Protein AF-A0A6B0ZC42-F1 (afdb_monomer)

Structure (mmCIF, N/CA/C/O backbone):
data_AF-A0A6B0ZC42-F1
#
_entry.id   AF-A0A6B0ZC42-F1
#
loop_
_atom_site.group_PDB
_atom_site.id
_atom_site.type_symbol
_atom_site.label_atom_id
_atom_site.label_alt_id
_atom_site.label_comp_id
_atom_site.label_asym_id
_atom_site.label_entity_id
_atom_site.label_seq_id
_atom_site.pdbx_PDB_ins_code
_atom_site.Cartn_x
_atom_site.Cartn_y
_atom_site.Cartn_z
_atom_site.occupancy
_atom_site.B_iso_or_equiv
_atom_site.auth_seq_id
_atom_site.auth_comp_id
_atom_site.auth_asym_id
_atom_site.auth_atom_id
_atom_site.pdbx_PDB_model_num
ATOM 1 N N . MET A 1 1 ? -8.195 -9.634 15.555 1.00 43.31 1 MET A N 1
ATOM 2 C CA . MET A 1 1 ? -7.223 -8.591 15.179 1.00 43.31 1 MET A CA 1
ATOM 3 C C . MET A 1 1 ? -7.207 -7.606 16.332 1.00 43.31 1 MET A C 1
ATOM 5 O O . MET A 1 1 ? -8.211 -6.942 16.546 1.00 43.31 1 MET A O 1
ATOM 9 N N . ILE A 1 2 ? -6.183 -7.662 17.185 1.00 44.16 2 ILE A N 1
ATOM 10 C CA . ILE A 1 2 ? -6.064 -6.745 18.324 1.00 44.16 2 ILE A CA 1
ATOM 11 C C . ILE A 1 2 ? -5.626 -5.409 17.731 1.00 44.16 2 ILE A C 1
ATOM 13 O O . ILE A 1 2 ? -4.524 -5.319 17.202 1.00 44.16 2 ILE A O 1
ATOM 17 N N . VAL A 1 3 ? -6.506 -4.413 17.751 1.00 46.03 3 VAL A N 1
ATOM 18 C CA . VAL A 1 3 ? -6.125 -3.025 17.485 1.00 46.03 3 VAL A CA 1
ATOM 19 C C . VAL A 1 3 ? -5.520 -2.481 18.776 1.00 46.03 3 VAL A C 1
ATOM 21 O O . VAL A 1 3 ? -6.226 -2.257 19.759 1.00 46.03 3 VAL A O 1
ATOM 24 N N . ASP A 1 4 ? -4.193 -2.378 18.816 1.00 55.44 4 ASP A N 1
ATOM 25 C CA . ASP A 1 4 ? -3.487 -1.717 19.910 1.00 55.44 4 ASP A CA 1
ATOM 26 C C . ASP A 1 4 ? -3.758 -0.210 19.808 1.00 55.44 4 ASP A C 1
ATOM 28 O O . ASP A 1 4 ? -3.427 0.425 18.808 1.00 55.44 4 ASP A O 1
ATOM 32 N N . ALA A 1 5 ? -4.380 0.363 20.839 1.00 56.97 5 ALA A N 1
ATOM 33 C CA . ALA A 1 5 ? -4.787 1.768 20.888 1.00 56.97 5 ALA A CA 1
ATOM 34 C C . ALA A 1 5 ? -3.613 2.776 20.839 1.00 56.97 5 ALA A C 1
ATOM 36 O O . ALA A 1 5 ? -3.843 3.979 20.951 1.00 56.97 5 ALA A O 1
ATOM 37 N N . ARG A 1 6 ? -2.361 2.313 20.705 1.00 64.06 6 ARG A N 1
ATOM 38 C CA . ARG A 1 6 ? -1.157 3.149 20.607 1.00 64.06 6 ARG A CA 1
ATOM 39 C C . ARG A 1 6 ? -0.494 3.139 19.233 1.00 64.06 6 ARG A C 1
ATOM 41 O O . ARG A 1 6 ? 0.438 3.916 19.045 1.00 64.06 6 ARG A O 1
ATOM 48 N N . GLN A 1 7 ? -0.927 2.296 18.295 1.00 73.31 7 GLN A N 1
ATOM 49 C CA . GLN A 1 7 ? -0.272 2.221 16.992 1.00 73.31 7 GLN A CA 1
ATOM 50 C C . GLN A 1 7 ? -0.667 3.418 16.117 1.00 73.31 7 GLN A C 1
ATOM 52 O O . GLN A 1 7 ? -1.840 3.655 15.832 1.00 73.31 7 GLN A O 1
ATOM 57 N N . THR A 1 8 ? 0.323 4.193 15.690 1.00 90.19 8 THR A N 1
ATOM 58 C CA . THR A 1 8 ? 0.132 5.294 14.741 1.00 90.19 8 THR A CA 1
ATOM 59 C C . THR A 1 8 ? -0.142 4.755 13.335 1.00 90.19 8 THR A C 1
ATOM 61 O O . THR A 1 8 ? 0.309 3.666 12.978 1.00 90.19 8 THR A O 1
ATOM 64 N N . HIS A 1 9 ? -0.792 5.554 12.478 1.00 93.69 9 HIS A N 1
ATOM 65 C CA . HIS A 1 9 ? -0.985 5.213 11.057 1.00 93.69 9 HIS A CA 1
ATOM 66 C C . HIS A 1 9 ? 0.332 4.842 10.358 1.00 93.69 9 HIS A C 1
ATOM 68 O O . HIS A 1 9 ? 0.369 3.939 9.525 1.00 93.69 9 HIS A O 1
ATOM 74 N N . ARG A 1 10 ? 1.436 5.495 10.745 1.00 93.12 10 ARG A N 1
ATOM 75 C CA . ARG A 1 10 ? 2.778 5.177 10.250 1.00 93.12 10 ARG A CA 1
ATOM 76 C C . ARG A 1 10 ? 3.188 3.753 10.613 1.00 93.12 10 ARG A C 1
ATOM 78 O O . ARG A 1 10 ? 3.644 3.010 9.755 1.00 93.12 10 ARG A O 1
ATOM 85 N N . GLU A 1 11 ? 3.077 3.387 11.885 1.00 94.62 11 GLU A N 1
ATOM 86 C CA . GLU A 1 11 ? 3.499 2.070 12.372 1.00 94.62 11 GLU A CA 1
ATOM 87 C C . GLU A 1 11 ? 2.651 0.947 11.778 1.00 94.62 11 GLU A C 1
ATOM 89 O O . GLU A 1 11 ? 3.185 -0.114 11.461 1.00 94.62 11 GLU A O 1
ATOM 94 N N . GLU A 1 12 ? 1.358 1.191 11.583 1.00 95.06 12 GLU A N 1
ATOM 95 C CA . GLU A 1 12 ? 0.460 0.245 10.927 1.00 95.06 12 GLU A CA 1
ATOM 96 C C . GLU A 1 12 ? 0.824 0.051 9.450 1.00 95.06 12 GLU A C 1
ATOM 98 O O . GLU A 1 12 ? 0.975 -1.087 9.001 1.00 95.06 12 GLU A O 1
ATOM 103 N N . LEU A 1 13 ? 1.066 1.139 8.707 1.00 96.12 13 LEU A N 1
ATOM 104 C CA . LEU A 1 13 ? 1.514 1.057 7.316 1.00 96.12 13 LEU A CA 1
ATOM 105 C C . LEU A 1 13 ? 2.834 0.286 7.194 1.00 96.12 13 LEU A C 1
ATOM 107 O O . LEU A 1 13 ? 2.958 -0.601 6.349 1.00 96.12 13 LEU A O 1
ATOM 111 N N . CYS A 1 14 ? 3.804 0.571 8.068 1.00 96.56 14 CYS A N 1
ATOM 112 C CA . CYS A 1 14 ? 5.065 -0.166 8.093 1.00 96.56 14 CYS A CA 1
ATOM 113 C C . CYS A 1 14 ? 4.844 -1.663 8.355 1.00 96.56 14 CYS A C 1
ATOM 115 O O . CYS A 1 14 ? 5.457 -2.498 7.689 1.00 96.56 14 CYS A O 1
ATOM 117 N N . ALA A 1 15 ? 3.956 -2.017 9.288 1.00 95.62 15 ALA A N 1
ATOM 118 C CA . ALA A 1 15 ? 3.659 -3.409 9.618 1.00 95.62 15 ALA A CA 1
ATOM 119 C C . ALA A 1 15 ? 2.992 -4.168 8.455 1.00 95.62 15 ALA A C 1
ATOM 121 O O . ALA A 1 15 ? 3.299 -5.341 8.227 1.00 95.62 15 ALA A O 1
ATOM 122 N N . LEU A 1 16 ? 2.116 -3.508 7.691 1.00 96.81 16 LEU A N 1
ATOM 123 C CA . LEU A 1 16 ? 1.493 -4.089 6.496 1.00 96.81 16 LEU A CA 1
ATOM 124 C C . LEU A 1 16 ? 2.515 -4.372 5.387 1.00 96.81 16 LEU A C 1
ATOM 126 O O . LEU A 1 16 ? 2.373 -5.355 4.661 1.00 96.81 16 LEU A O 1
ATOM 130 N N . LEU A 1 17 ? 3.559 -3.544 5.297 1.00 97.56 17 LEU A N 1
ATOM 131 C CA . LEU A 1 17 ? 4.630 -3.645 4.306 1.00 97.56 17 LEU A CA 1
ATOM 132 C C . LEU A 1 17 ? 5.825 -4.506 4.745 1.00 97.56 17 LEU A C 1
ATOM 134 O O . LEU A 1 17 ? 6.781 -4.592 3.988 1.00 97.56 17 LEU A O 1
ATOM 138 N N . SER A 1 18 ? 5.829 -5.122 5.928 1.00 95.25 18 SER A N 1
ATOM 139 C CA . SER A 1 18 ? 6.988 -5.893 6.433 1.00 95.25 18 SER A CA 1
ATOM 140 C C . SER A 1 18 ? 6.825 -7.406 6.246 1.00 95.25 18 SER A C 1
ATOM 142 O O . SER A 1 18 ? 5.713 -7.912 6.379 1.00 95.25 18 SER A O 1
ATOM 144 N N . GLY A 1 19 ? 7.903 -8.165 6.038 1.00 92.81 19 GLY A N 1
ATOM 145 C CA . GLY A 1 19 ? 7.887 -9.636 5.945 1.00 92.81 19 GLY A CA 1
ATOM 146 C C . GLY A 1 19 ? 7.677 -10.160 4.521 1.00 92.81 19 GLY A C 1
ATOM 147 O O . GLY A 1 19 ? 7.578 -9.375 3.584 1.00 92.81 19 GLY A O 1
ATOM 148 N N . ASP A 1 20 ? 7.587 -11.480 4.345 1.00 91.12 20 ASP A N 1
ATOM 149 C CA . ASP A 1 20 ? 7.754 -12.120 3.027 1.00 91.12 20 ASP A CA 1
ATOM 150 C C . ASP A 1 20 ? 6.817 -11.585 1.928 1.00 91.12 20 ASP A C 1
ATOM 152 O O . ASP A 1 20 ? 7.294 -11.013 0.950 1.00 91.12 20 ASP A O 1
ATOM 156 N N . ASP A 1 21 ? 5.494 -11.706 2.103 1.00 95.38 21 ASP A N 1
ATOM 157 C CA . ASP A 1 21 ? 4.504 -11.201 1.141 1.00 95.38 21 ASP A CA 1
ATOM 158 C C . ASP A 1 21 ? 3.561 -10.165 1.791 1.00 95.38 21 ASP A C 1
ATOM 160 O O . ASP A 1 21 ? 2.775 -10.495 2.695 1.00 95.38 21 ASP A O 1
ATOM 164 N N . PRO A 1 22 ? 3.631 -8.881 1.394 1.00 97.12 22 PRO A N 1
ATOM 165 C CA . PRO A 1 22 ? 2.721 -7.851 1.884 1.00 97.12 22 PRO A CA 1
ATOM 166 C C . PRO A 1 22 ? 1.357 -7.857 1.170 1.00 97.12 22 PRO A C 1
ATOM 168 O O . PRO A 1 22 ? 0.408 -7.277 1.702 1.00 97.12 22 PRO A O 1
ATOM 171 N N . ALA A 1 23 ? 1.201 -8.509 0.009 1.00 97.44 23 ALA A N 1
ATOM 172 C CA . ALA A 1 23 ? -0.002 -8.368 -0.816 1.00 97.44 23 ALA A CA 1
ATOM 173 C C . ALA A 1 23 ? -1.310 -8.778 -0.113 1.00 97.44 23 ALA A C 1
ATOM 175 O O . ALA A 1 23 ? -2.248 -7.978 -0.141 1.00 97.44 23 ALA A O 1
ATOM 176 N N . PRO A 1 24 ? -1.415 -9.936 0.574 1.00 97.31 24 PRO A N 1
ATOM 177 C CA . PRO A 1 24 ? -2.660 -10.319 1.248 1.00 97.31 24 PRO A CA 1
ATOM 178 C C . PRO A 1 24 ? -3.084 -9.323 2.335 1.00 97.31 24 PRO A C 1
ATOM 180 O O . PRO A 1 24 ? -4.272 -9.083 2.549 1.00 97.31 24 PRO A O 1
ATOM 183 N N . ARG A 1 25 ? -2.104 -8.720 3.021 1.00 96.94 25 ARG A N 1
ATOM 184 C CA . ARG A 1 25 ? -2.338 -7.717 4.067 1.00 96.94 25 ARG A CA 1
ATOM 185 C C . ARG A 1 25 ? -2.779 -6.385 3.480 1.00 96.94 25 ARG A C 1
ATOM 187 O O . ARG A 1 25 ? -3.716 -5.794 4.007 1.00 96.94 25 ARG A O 1
ATOM 194 N N . LEU A 1 26 ? -2.152 -5.944 2.390 1.00 97.12 26 LEU A N 1
ATOM 195 C CA . LEU A 1 26 ? -2.553 -4.731 1.677 1.00 97.12 26 LEU A CA 1
ATOM 196 C C . LEU A 1 26 ? -3.980 -4.853 1.135 1.00 97.12 26 LEU A C 1
ATOM 198 O O . LEU A 1 26 ? -4.795 -3.979 1.416 1.00 97.12 26 LEU A O 1
ATOM 202 N N . TRP A 1 27 ? -4.309 -5.962 0.465 1.00 96.44 27 TRP A N 1
ATOM 203 C CA . TRP A 1 27 ? -5.674 -6.228 0.001 1.00 96.44 27 TRP A CA 1
ATOM 204 C C . TRP A 1 27 ? -6.673 -6.222 1.151 1.00 96.44 27 TRP A C 1
ATOM 206 O O . TRP A 1 27 ? -7.629 -5.454 1.131 1.00 96.44 27 TRP A O 1
ATOM 216 N N . SER A 1 28 ? -6.401 -6.975 2.222 1.00 96.69 28 SER A N 1
ATOM 217 C CA . SER A 1 28 ? -7.298 -6.980 3.377 1.00 96.69 28 SER A CA 1
ATOM 218 C C . SER A 1 28 ? -7.441 -5.601 4.032 1.00 96.69 28 SER A C 1
ATOM 220 O O . SER A 1 28 ? -8.483 -5.349 4.635 1.00 96.69 28 SER A O 1
ATOM 222 N N . ALA A 1 29 ? -6.421 -4.743 4.001 1.00 96.31 29 ALA A N 1
ATOM 223 C CA . ALA A 1 29 ? -6.503 -3.395 4.555 1.00 96.31 29 ALA A CA 1
ATOM 224 C C . ALA A 1 29 ? -7.346 -2.465 3.667 1.00 96.31 29 ALA A C 1
ATOM 226 O O . ALA A 1 29 ? -8.085 -1.638 4.199 1.00 96.31 29 ALA A O 1
ATOM 227 N N . VAL A 1 30 ? -7.282 -2.620 2.341 1.00 95.06 30 VAL A N 1
ATOM 228 C CA . VAL A 1 30 ? -8.168 -1.914 1.402 1.00 95.06 30 VAL A CA 1
ATOM 229 C C . VAL A 1 30 ? -9.610 -2.390 1.560 1.00 95.06 30 VAL A C 1
ATOM 231 O O . VAL A 1 30 ? -10.483 -1.574 1.842 1.00 95.06 30 VAL A O 1
ATOM 234 N N . ASP A 1 31 ? -9.853 -3.701 1.490 1.00 94.38 31 ASP A N 1
ATOM 235 C CA . ASP A 1 31 ? -11.201 -4.290 1.520 1.00 94.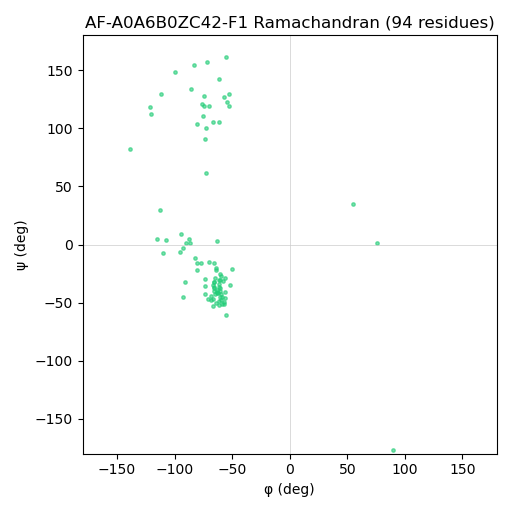38 31 ASP A CA 1
ATOM 236 C C . ASP A 1 31 ? -11.961 -3.977 2.817 1.00 94.38 31 ASP A C 1
ATOM 238 O O . ASP A 1 31 ? -13.187 -3.881 2.839 1.00 94.38 31 ASP A O 1
ATOM 242 N N . ARG A 1 32 ? -11.233 -3.817 3.929 1.00 95.31 32 ARG A N 1
ATOM 243 C CA . ARG A 1 32 ? -11.800 -3.457 5.239 1.00 95.31 32 ARG A CA 1
ATOM 244 C C . ARG A 1 32 ? -11.942 -1.947 5.445 1.00 95.31 32 ARG A C 1
ATOM 246 O O . ARG A 1 32 ? -12.334 -1.535 6.532 1.00 95.31 32 ARG A O 1
ATOM 253 N N . GLY A 1 33 ? -11.587 -1.132 4.452 1.00 93.88 33 GLY A N 1
ATOM 254 C CA . GLY A 1 33 ? -11.629 0.330 4.518 1.00 93.88 33 GLY A CA 1
ATOM 255 C C . GLY A 1 33 ? -10.496 0.967 5.326 1.00 93.88 33 GLY A C 1
ATOM 256 O O . GLY A 1 33 ? -10.430 2.188 5.416 1.00 93.88 33 GLY A O 1
ATOM 257 N N . ARG A 1 34 ? -9.562 0.181 5.875 1.00 95.50 34 ARG A N 1
ATOM 258 C CA . ARG A 1 34 ? -8.476 0.706 6.711 1.00 95.50 34 ARG A CA 1
ATOM 259 C C . ARG A 1 34 ? -7.506 1.581 5.917 1.00 95.50 34 ARG A C 1
ATOM 261 O 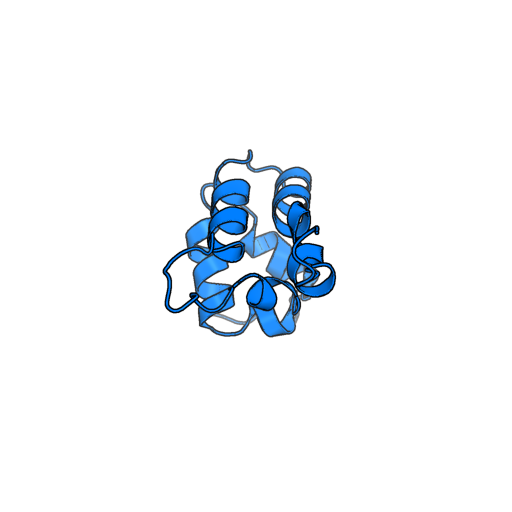O . ARG A 1 34 ? -7.020 2.584 6.432 1.00 95.50 34 ARG A O 1
ATOM 268 N N . MET A 1 35 ? -7.261 1.251 4.647 1.00 94.88 35 MET A N 1
ATOM 269 C CA . MET A 1 35 ? -6.434 2.102 3.785 1.00 94.88 35 MET A CA 1
ATOM 270 C C . MET A 1 35 ? -7.055 3.467 3.511 1.00 94.88 35 MET A C 1
ATOM 272 O O . MET A 1 35 ? -6.303 4.425 3.400 1.00 94.88 35 MET A O 1
ATOM 276 N N . ALA A 1 36 ? -8.385 3.593 3.510 1.00 94.31 36 ALA A N 1
ATOM 277 C CA . ALA A 1 36 ? -9.035 4.896 3.372 1.00 94.31 36 ALA A CA 1
ATOM 278 C C . ALA A 1 36 ? -8.722 5.840 4.552 1.00 94.31 36 ALA A C 1
ATOM 280 O O . ALA A 1 36 ? -8.804 7.055 4.407 1.00 94.31 36 ALA A O 1
ATOM 281 N N . GLU A 1 37 ? -8.331 5.298 5.711 1.00 95.00 37 GLU A N 1
ATOM 282 C CA . GLU A 1 37 ? -7.929 6.080 6.884 1.00 95.00 37 GLU A CA 1
ATOM 283 C C . GLU A 1 37 ? -6.417 6.372 6.931 1.00 95.00 37 GLU A C 1
ATOM 285 O O . GLU A 1 37 ? -6.007 7.411 7.453 1.00 95.00 37 GLU A O 1
ATOM 290 N N . ILE A 1 38 ? -5.578 5.461 6.419 1.00 94.50 38 ILE A N 1
ATOM 291 C CA . ILE A 1 38 ? -4.108 5.567 6.503 1.00 94.50 38 ILE A CA 1
ATOM 292 C C . ILE A 1 38 ? -3.506 6.268 5.277 1.00 94.50 38 ILE A C 1
ATOM 294 O O . ILE A 1 38 ? -2.640 7.128 5.433 1.00 94.50 38 ILE A O 1
ATOM 298 N N . VAL A 1 39 ? -3.949 5.891 4.073 1.00 94.06 39 VAL A N 1
ATOM 299 C CA . VAL A 1 39 ? -3.526 6.444 2.776 1.00 94.06 39 VAL A CA 1
ATOM 300 C C . VAL A 1 39 ? -4.775 6.596 1.892 1.00 94.06 39 VAL A C 1
ATOM 302 O O . VAL A 1 39 ? -5.063 5.706 1.085 1.00 94.06 39 VAL A O 1
ATOM 305 N N . PRO A 1 40 ? -5.547 7.686 2.047 1.00 92.25 40 PRO A N 1
ATOM 306 C CA . PRO A 1 40 ? -6.847 7.838 1.393 1.00 92.25 40 PRO A CA 1
ATOM 307 C C . PRO A 1 40 ? -6.777 7.804 -0.139 1.00 92.25 40 PRO A C 1
ATOM 309 O O . PRO A 1 40 ? -7.741 7.398 -0.773 1.00 92.25 40 PRO A O 1
ATOM 312 N N . GLU A 1 41 ? -5.639 8.152 -0.741 1.00 91.94 41 GLU A N 1
ATOM 313 C CA . GLU A 1 4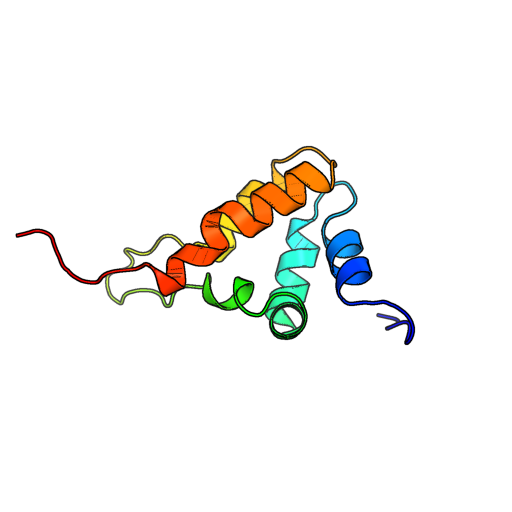1 ? -5.436 8.104 -2.192 1.00 91.94 41 GLU A CA 1
ATOM 314 C C . GLU A 1 41 ? -5.192 6.685 -2.735 1.00 91.94 41 GLU A C 1
ATOM 316 O O . GLU A 1 41 ? -5.256 6.468 -3.944 1.00 91.94 41 GLU A O 1
ATOM 321 N N . LEU A 1 42 ? -4.873 5.705 -1.879 1.00 91.94 42 LEU A N 1
ATOM 322 C CA . LEU A 1 42 ? -4.558 4.347 -2.330 1.00 91.94 42 LEU A CA 1
ATOM 323 C C . LEU A 1 42 ? -5.810 3.605 -2.840 1.00 91.94 42 LEU A C 1
ATOM 325 O O . LEU A 1 42 ? -5.733 3.041 -3.932 1.00 91.94 42 LEU A O 1
ATOM 329 N N . PRO A 1 43 ? -6.964 3.616 -2.136 1.00 90.62 43 PRO A N 1
ATOM 330 C CA . PRO A 1 43 ? -8.214 3.082 -2.678 1.00 90.62 43 PRO A CA 1
ATOM 331 C C . PRO A 1 43 ? -8.654 3.748 -3.989 1.00 90.62 43 PRO A C 1
ATOM 333 O O . PRO A 1 43 ? -9.194 3.063 -4.849 1.00 90.62 43 PRO A O 1
ATOM 336 N N . ASP A 1 44 ? -8.355 5.035 -4.200 1.00 88.56 44 ASP A N 1
ATOM 337 C CA . ASP A 1 44 ? -8.703 5.755 -5.439 1.00 88.56 44 ASP A CA 1
ATOM 338 C C . ASP A 1 44 ? -7.967 5.216 -6.683 1.00 88.56 44 ASP A C 1
ATOM 340 O O . ASP A 1 44 ? -8.352 5.493 -7.823 1.00 88.56 44 ASP A O 1
ATOM 344 N N . LEU A 1 45 ? -6.903 4.424 -6.497 1.00 86.38 45 LEU A N 1
ATOM 345 C CA . LEU A 1 45 ? -6.237 3.699 -7.585 1.00 86.38 45 LEU A CA 1
ATOM 346 C C . LEU A 1 45 ? -7.088 2.546 -8.132 1.00 86.38 45 LEU A C 1
ATOM 348 O O . LEU A 1 45 ? -6.792 2.031 -9.218 1.00 86.38 45 LEU A O 1
ATOM 352 N N . GLN A 1 46 ? -8.128 2.136 -7.402 1.00 81.12 46 GLN A N 1
ATOM 353 C CA . GLN A 1 46 ? -9.109 1.166 -7.858 1.00 81.12 46 GLN A CA 1
ATOM 354 C C . GLN A 1 46 ? -10.018 1.842 -8.884 1.00 81.12 46 GLN A C 1
ATOM 356 O O . GLN A 1 46 ? -11.019 2.478 -8.573 1.00 81.12 46 GLN A O 1
ATOM 361 N N . MET A 1 47 ? -9.625 1.747 -10.146 1.00 68.25 47 MET A N 1
ATOM 362 C CA . MET A 1 47 ? -10.380 2.350 -11.236 1.00 68.25 47 MET A CA 1
ATOM 363 C C . MET A 1 47 ? -11.635 1.527 -11.506 1.00 68.25 47 MET A C 1
ATOM 365 O O . MET A 1 47 ? -11.541 0.320 -11.739 1.00 68.25 47 MET A O 1
ATOM 369 N N . GLU A 1 48 ? -12.797 2.186 -11.523 1.00 54.12 48 GLU A N 1
ATOM 370 C CA . GLU A 1 48 ? -14.029 1.585 -12.030 1.00 54.12 48 GLU A CA 1
ATOM 371 C C . GLU A 1 48 ? -13.777 1.030 -13.437 1.00 54.12 48 GLU A C 1
ATOM 373 O O . GLU A 1 48 ? -13.196 1.694 -14.299 1.00 54.12 48 GLU A O 1
ATOM 378 N N . GLN A 1 49 ? -14.161 -0.227 -13.647 1.00 52.38 49 GLN A N 1
ATOM 379 C CA . GLN A 1 49 ? -14.064 -0.903 -14.937 1.00 52.38 49 GLN A CA 1
ATOM 380 C C . GLN A 1 49 ? -14.843 -0.097 -15.986 1.00 52.38 49 GLN A C 1
ATOM 382 O O . GLN A 1 49 ? -16.025 0.185 -15.799 1.00 52.38 49 GLN A O 1
ATOM 387 N N . ASP A 1 50 ? -14.203 0.246 -17.107 1.00 51.91 50 ASP A N 1
ATOM 388 C CA . ASP A 1 50 ? -14.931 0.764 -18.266 1.00 51.91 50 ASP A CA 1
ATOM 389 C C . ASP A 1 50 ? -15.904 -0.322 -18.734 1.00 51.91 50 ASP A C 1
ATOM 391 O O . ASP A 1 50 ? -15.483 -1.485 -18.801 1.00 51.91 50 ASP A O 1
ATOM 395 N N . PRO A 1 51 ? -17.126 0.004 -19.182 1.00 51.28 51 PRO A N 1
ATOM 396 C CA . PRO A 1 51 ? -17.973 -0.944 -19.907 1.00 51.28 51 PRO A CA 1
ATOM 397 C C . PRO A 1 51 ? -17.263 -1.654 -21.083 1.00 51.28 51 PRO A C 1
ATOM 399 O O . PRO A 1 51 ? -17.670 -2.747 -21.479 1.00 51.28 51 PRO A O 1
ATOM 402 N N . ILE A 1 52 ? -16.166 -1.097 -21.613 1.00 62.75 52 ILE A N 1
ATOM 403 C CA . ILE A 1 52 ? -15.369 -1.675 -22.711 1.00 62.75 52 ILE A CA 1
ATOM 404 C C . ILE A 1 52 ? -14.155 -2.509 -22.210 1.00 62.75 52 ILE A C 1
ATOM 406 O O . ILE A 1 52 ? -13.327 -2.951 -23.005 1.00 62.75 52 ILE A O 1
ATOM 410 N N . HIS A 1 53 ? -14.036 -2.790 -20.903 1.00 51.66 53 HIS A N 1
ATOM 411 C CA . HIS A 1 53 ? -12.988 -3.647 -20.303 1.00 51.66 53 HIS A CA 1
ATOM 412 C C . HIS A 1 53 ? -11.542 -3.226 -20.639 1.00 51.66 53 HIS A C 1
ATOM 414 O O . HIS A 1 53 ? -10.648 -4.058 -20.812 1.00 51.66 53 HIS A O 1
ATOM 420 N N . ARG A 1 54 ? -11.287 -1.918 -20.754 1.00 47.34 54 ARG A N 1
ATOM 421 C CA . ARG A 1 54 ? -9.978 -1.374 -21.158 1.00 47.34 54 ARG A CA 1
ATOM 422 C C . ARG A 1 54 ? -9.241 -0.601 -20.070 1.00 47.34 54 ARG A C 1
ATOM 424 O O . ARG A 1 54 ? -8.417 0.250 -20.388 1.00 47.34 54 ARG A O 1
ATOM 431 N N . HIS A 1 55 ? -9.443 -0.949 -18.801 1.00 52.94 55 HIS A N 1
ATOM 432 C CA . HIS A 1 55 ? -8.676 -0.343 -17.709 1.00 52.94 55 HIS A CA 1
ATOM 433 C C . HIS A 1 55 ? -7.742 -1.355 -17.051 1.00 52.94 55 HIS A C 1
ATOM 435 O O . HIS A 1 55 ? -8.141 -2.457 -16.684 1.00 52.94 55 HIS A O 1
ATOM 441 N N . LYS A 1 56 ? -6.468 -0.971 -16.913 1.00 57.47 56 LYS A N 1
ATOM 442 C CA . LYS A 1 56 ? -5.534 -1.646 -16.011 1.00 57.47 56 LYS A CA 1
ATOM 443 C C . LYS A 1 56 ? -5.913 -1.217 -14.598 1.00 57.47 56 LYS A C 1
ATOM 445 O O . LYS A 1 56 ? -5.868 -0.025 -14.316 1.00 57.47 56 LYS A O 1
ATOM 450 N N . ASP A 1 57 ? -6.281 -2.163 -13.747 1.00 80.00 57 ASP A N 1
ATOM 451 C 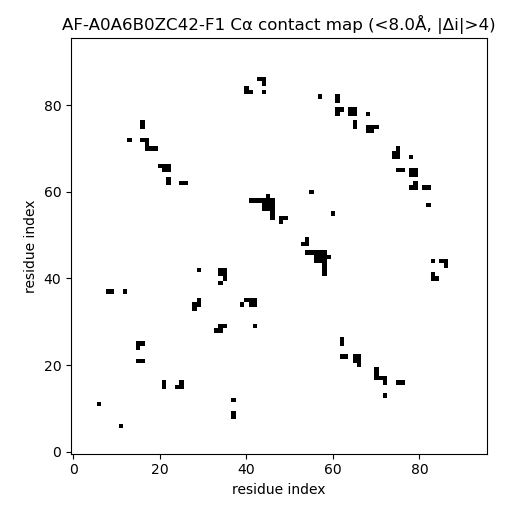CA . ASP A 1 57 ? -6.478 -1.914 -12.320 1.00 80.00 57 ASP A CA 1
ATOM 452 C C . ASP A 1 57 ? -5.142 -1.442 -11.709 1.00 80.00 57 ASP A C 1
ATOM 454 O O . ASP A 1 57 ? -4.185 -2.216 -11.589 1.00 80.00 57 ASP A O 1
ATOM 458 N N . VAL A 1 58 ? -5.037 -0.139 -11.421 1.00 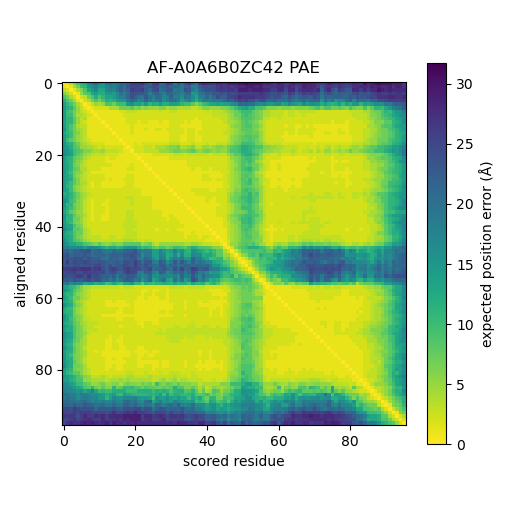87.56 58 VAL A N 1
ATOM 459 C CA . VAL A 1 58 ? -3.797 0.484 -10.930 1.00 87.56 58 VAL A CA 1
ATOM 460 C C . VAL A 1 58 ? -3.532 0.117 -9.477 1.00 87.56 58 VAL A C 1
ATOM 462 O O . VAL A 1 58 ? -2.364 -0.017 -9.103 1.00 87.56 58 VAL A O 1
ATOM 465 N N . LEU A 1 59 ? -4.571 -0.131 -8.678 1.00 91.44 59 LEU A N 1
ATOM 466 C CA . LEU A 1 59 ? -4.408 -0.660 -7.329 1.00 91.44 59 LEU A CA 1
ATOM 467 C C . LEU A 1 59 ? -3.798 -2.065 -7.382 1.00 91.44 59 LEU A C 1
ATOM 469 O O . LEU A 1 59 ? -2.767 -2.314 -6.753 1.00 91.44 59 LEU A O 1
ATOM 473 N N . ALA A 1 60 ? -4.370 -2.960 -8.192 1.00 92.50 60 ALA A N 1
ATOM 474 C CA . ALA A 1 60 ? -3.841 -4.313 -8.348 1.00 92.50 60 ALA A CA 1
ATOM 475 C C . ALA A 1 60 ? -2.409 -4.311 -8.900 1.00 92.50 60 ALA A C 1
ATOM 477 O O . ALA A 1 60 ? -1.561 -5.077 -8.436 1.00 92.50 60 ALA A O 1
ATOM 478 N N . HIS A 1 61 ? -2.115 -3.422 -9.856 1.00 92.75 61 HIS A N 1
ATOM 479 C CA . HIS A 1 61 ? -0.756 -3.216 -10.350 1.00 92.75 61 HIS A CA 1
ATOM 480 C C . HIS A 1 61 ? 0.194 -2.788 -9.228 1.00 92.75 61 HIS A C 1
ATOM 482 O O . HIS A 1 61 ? 1.231 -3.421 -9.039 1.00 92.75 61 HIS A O 1
ATOM 488 N N . THR A 1 62 ? -0.179 -1.763 -8.464 1.00 94.94 62 THR A N 1
ATOM 489 C CA . THR A 1 62 ? 0.617 -1.235 -7.351 1.00 94.94 62 THR A CA 1
ATOM 490 C C . THR A 1 62 ? 0.917 -2.321 -6.320 1.00 94.94 62 THR A C 1
ATOM 492 O O . THR A 1 62 ? 2.083 -2.541 -5.993 1.00 94.94 62 THR A O 1
ATOM 495 N N . ILE A 1 63 ? -0.092 -3.077 -5.871 1.00 96.31 63 ILE A N 1
ATOM 496 C CA . ILE A 1 63 ? 0.099 -4.163 -4.896 1.00 96.31 63 ILE A CA 1
ATOM 497 C C . ILE A 1 63 ? 1.021 -5.256 -5.460 1.00 96.31 63 ILE A C 1
ATOM 499 O O . ILE A 1 63 ? 1.925 -5.724 -4.765 1.00 96.31 63 ILE A O 1
ATOM 503 N N . ALA A 1 64 ? 0.853 -5.631 -6.731 1.00 96.06 64 ALA A N 1
ATOM 504 C CA . ALA A 1 64 ? 1.713 -6.619 -7.378 1.00 96.06 64 ALA A CA 1
ATOM 505 C C . ALA A 1 64 ? 3.166 -6.136 -7.547 1.00 96.06 64 ALA A C 1
ATOM 507 O O . ALA A 1 64 ? 4.083 -6.957 -7.505 1.00 96.06 64 ALA A O 1
ATOM 508 N N . VAL A 1 65 ? 3.393 -4.833 -7.754 1.00 96.81 65 VAL A N 1
ATOM 509 C CA . VAL A 1 65 ? 4.741 -4.244 -7.786 1.00 96.81 65 VAL A CA 1
ATOM 510 C C . VAL A 1 65 ? 5.365 -4.302 -6.395 1.00 96.81 65 VAL A C 1
ATOM 512 O O . VAL A 1 65 ? 6.478 -4.804 -6.275 1.00 96.81 65 VAL A O 1
ATOM 515 N N . VAL A 1 66 ? 4.643 -3.888 -5.347 1.00 97.94 66 VAL A N 1
ATOM 516 C CA . VAL A 1 66 ? 5.125 -3.954 -3.955 1.00 97.94 66 VAL A CA 1
ATOM 517 C C . VAL A 1 66 ? 5.531 -5.384 -3.577 1.00 97.94 66 VAL A C 1
ATOM 519 O O . VAL A 1 66 ? 6.630 -5.586 -3.068 1.00 97.94 66 VAL A O 1
ATOM 522 N N . ALA A 1 67 ? 4.716 -6.391 -3.900 1.00 97.38 67 ALA A N 1
ATOM 523 C CA . ALA A 1 67 ? 5.012 -7.796 -3.591 1.00 97.38 67 ALA A CA 1
ATOM 524 C C . ALA A 1 67 ? 6.262 -8.357 -4.297 1.00 97.38 67 ALA A C 1
ATOM 526 O O . ALA A 1 67 ? 6.826 -9.355 -3.859 1.00 97.38 67 ALA A O 1
ATOM 527 N N . LYS A 1 68 ? 6.711 -7.727 -5.389 1.00 97.19 68 LYS A N 1
ATOM 528 C CA . LYS A 1 68 ? 7.918 -8.124 -6.138 1.00 97.19 68 LYS A CA 1
ATOM 529 C C . LYS A 1 68 ? 9.182 -7.397 -5.685 1.00 97.19 68 LYS A C 1
ATOM 531 O O . LYS A 1 68 ? 10.257 -7.661 -6.222 1.00 97.19 68 LYS A O 1
ATOM 536 N N . THR A 1 69 ? 9.066 -6.467 -4.742 1.00 97.75 69 THR A N 1
ATOM 537 C CA . THR A 1 69 ? 10.224 -5.783 -4.163 1.00 97.75 69 THR A CA 1
ATOM 538 C C . THR A 1 69 ? 10.852 -6.612 -3.038 1.00 97.75 69 THR A C 1
ATOM 540 O O . THR A 1 69 ? 10.156 -7.420 -2.414 1.00 97.75 69 THR A O 1
ATOM 543 N N . PRO A 1 70 ? 12.158 -6.434 -2.754 1.00 96.62 70 PRO A N 1
ATOM 544 C CA . PRO A 1 70 ? 12.770 -7.012 -1.557 1.00 96.62 70 PRO A CA 1
ATOM 545 C C . PRO A 1 70 ? 12.024 -6.587 -0.282 1.00 96.62 70 PRO A C 1
ATOM 547 O O . PRO A 1 70 ? 11.295 -5.592 -0.282 1.00 96.62 70 PRO A O 1
ATOM 550 N N . ASP A 1 71 ? 12.227 -7.319 0.818 1.00 96.31 71 ASP A N 1
ATOM 551 C CA . ASP A 1 71 ? 11.759 -6.921 2.157 1.00 96.31 71 ASP A CA 1
ATOM 552 C C . ASP A 1 71 ? 12.604 -5.765 2.715 1.00 96.31 71 ASP A C 1
ATOM 554 O O . ASP A 1 71 ? 13.321 -5.879 3.704 1.00 96.31 71 ASP A O 1
ATOM 558 N N . ASP A 1 72 ? 12.554 -4.647 1.998 1.00 97.31 72 ASP A N 1
ATOM 559 C CA . ASP A 1 72 ? 13.110 -3.360 2.367 1.00 97.31 72 ASP A CA 1
ATOM 560 C C . ASP A 1 72 ? 11.961 -2.352 2.393 1.00 97.31 72 ASP A C 1
ATOM 562 O O . ASP A 1 72 ? 11.287 -2.102 1.388 1.00 97.31 72 ASP A O 1
ATOM 566 N N . LEU A 1 73 ? 11.724 -1.776 3.569 1.00 96.69 73 LEU A N 1
ATOM 567 C CA . LEU A 1 73 ? 10.591 -0.889 3.795 1.00 96.69 73 LEU A CA 1
ATOM 568 C C . LEU A 1 73 ? 10.637 0.364 2.908 1.00 96.69 73 LEU A C 1
ATOM 570 O O . LEU A 1 73 ? 9.591 0.821 2.452 1.00 96.69 73 LEU A O 1
ATOM 574 N N . VAL A 1 74 ? 11.822 0.922 2.646 1.00 97.56 74 VAL A N 1
ATOM 575 C CA . VAL A 1 74 ? 11.964 2.129 1.820 1.00 97.56 74 VAL A CA 1
ATOM 576 C 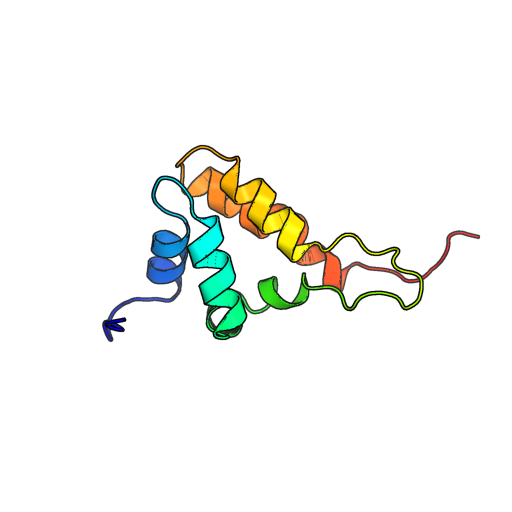C . VAL A 1 74 ? 11.608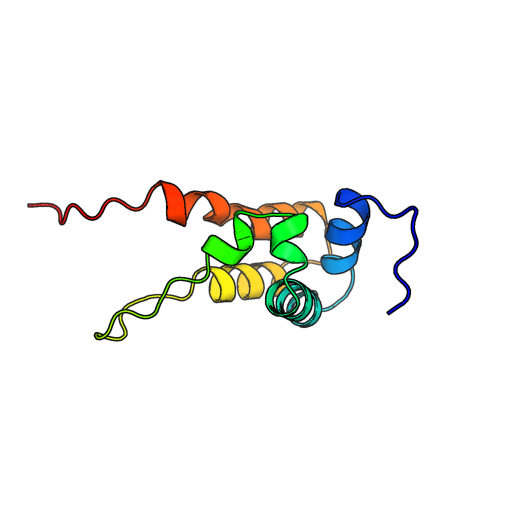 1.808 0.374 1.00 97.56 74 VAL A C 1
ATOM 578 O O . VAL A 1 74 ? 10.846 2.550 -0.249 1.00 97.56 74 VAL A O 1
ATOM 581 N N . VAL A 1 75 ? 12.090 0.675 -0.144 1.00 98.00 75 VAL A N 1
ATOM 582 C CA . VAL A 1 75 ? 11.754 0.212 -1.499 1.00 98.00 75 VAL A CA 1
ATOM 583 C C . VAL A 1 75 ? 10.257 -0.083 -1.619 1.00 98.00 75 VAL A C 1
ATOM 585 O O . VAL A 1 75 ? 9.627 0.319 -2.598 1.00 98.00 75 VAL A O 1
ATOM 588 N N . ARG A 1 76 ? 9.659 -0.721 -0.609 1.00 98.19 76 ARG A N 1
ATOM 589 C CA . ARG A 1 76 ? 8.221 -1.026 -0.584 1.00 98.19 76 ARG A CA 1
ATOM 590 C C . ARG A 1 76 ? 7.349 0.220 -0.517 1.00 98.19 76 ARG A C 1
ATOM 592 O O . ARG A 1 76 ? 6.346 0.284 -1.221 1.00 98.19 76 ARG A O 1
ATOM 599 N N . LEU A 1 77 ? 7.740 1.226 0.263 1.00 97.69 77 LEU A N 1
ATOM 600 C CA . LEU A 1 77 ? 7.052 2.520 0.295 1.00 97.69 77 LEU A CA 1
ATOM 601 C C . LEU A 1 77 ? 7.172 3.251 -1.047 1.00 97.69 77 LEU A C 1
ATOM 603 O O . LEU A 1 77 ? 6.178 3.777 -1.543 1.00 97.69 77 LEU A O 1
ATOM 607 N N . ALA A 1 78 ? 8.355 3.243 -1.670 1.00 97.88 78 ALA A N 1
ATOM 608 C CA . ALA A 1 78 ? 8.543 3.826 -2.998 1.00 97.88 78 ALA A CA 1
ATOM 609 C C . ALA A 1 78 ? 7.649 3.139 -4.043 1.00 97.88 78 ALA A C 1
ATOM 611 O O . ALA A 1 78 ? 6.970 3.814 -4.813 1.00 97.88 78 ALA A O 1
ATOM 612 N N . ALA A 1 79 ? 7.591 1.805 -4.027 1.00 97.62 79 ALA A N 1
ATOM 613 C CA . ALA A 1 79 ? 6.708 1.025 -4.888 1.00 97.62 79 ALA A CA 1
ATOM 614 C C . ALA A 1 79 ? 5.220 1.294 -4.615 1.00 97.62 79 ALA A C 1
ATOM 616 O O . ALA A 1 79 ? 4.446 1.417 -5.561 1.00 97.62 79 ALA A O 1
ATOM 617 N N . LEU A 1 80 ? 4.813 1.427 -3.351 1.00 96.94 80 LEU A N 1
ATOM 618 C CA . LEU A 1 80 ? 3.424 1.711 -2.988 1.00 96.94 80 LEU A CA 1
ATOM 619 C C . LEU A 1 80 ? 2.966 3.075 -3.527 1.00 96.94 80 LEU A C 1
ATOM 621 O O . LEU A 1 80 ? 1.844 3.203 -4.007 1.00 96.94 80 LEU A O 1
ATOM 625 N N . PHE A 1 81 ? 3.837 4.086 -3.480 1.00 96.19 81 PHE A N 1
ATOM 626 C CA . PHE A 1 81 ? 3.477 5.457 -3.849 1.00 96.19 81 PHE A CA 1
ATOM 627 C C . PHE A 1 81 ? 3.810 5.858 -5.289 1.00 96.19 81 PHE A C 1
ATOM 629 O O . PHE A 1 81 ? 3.409 6.943 -5.706 1.00 96.19 81 PHE A O 1
ATOM 636 N N . HIS A 1 82 ? 4.505 5.020 -6.066 1.00 94.94 82 HIS A N 1
ATOM 637 C CA . HIS A 1 82 ? 5.006 5.402 -7.396 1.00 94.94 82 HIS A CA 1
ATOM 638 C C . HIS A 1 82 ? 3.914 5.905 -8.358 1.00 94.94 82 HIS A C 1
ATOM 640 O O . HIS A 1 82 ? 4.178 6.751 -9.209 1.00 94.94 82 HIS A O 1
ATOM 646 N N . ASP A 1 83 ? 2.688 5.411 -8.179 1.00 89.94 83 ASP A N 1
ATOM 647 C CA . ASP A 1 83 ? 1.529 5.695 -9.018 1.00 89.94 83 ASP A CA 1
ATOM 648 C C . ASP A 1 83 ? 0.409 6.458 -8.286 1.00 89.94 83 ASP A C 1
ATOM 650 O O . ASP A 1 83 ? -0.640 6.712 -8.879 1.00 89.94 83 ASP A O 1
ATOM 654 N N . ILE A 1 84 ? 0.622 6.876 -7.029 1.00 89.56 84 ILE A N 1
ATOM 655 C CA . ILE A 1 84 ? -0.431 7.425 -6.148 1.00 89.56 84 ILE A CA 1
ATOM 656 C C . ILE A 1 84 ? -1.115 8.680 -6.719 1.00 89.56 84 ILE A C 1
ATOM 658 O O . ILE A 1 84 ? -2.278 8.954 -6.445 1.00 89.56 84 ILE A O 1
ATOM 662 N N . GLY A 1 8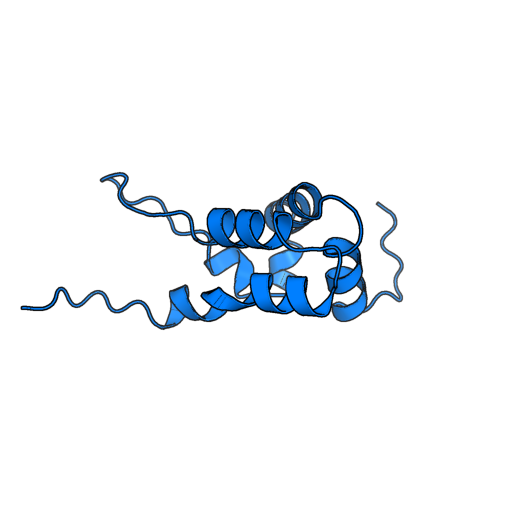5 ? -0.407 9.442 -7.557 1.00 83.19 85 GLY A N 1
ATOM 663 C CA . GLY A 1 85 ? -0.929 10.655 -8.189 1.00 83.19 85 GLY A CA 1
ATOM 664 C C . GLY A 1 85 ? -1.783 10.422 -9.440 1.00 83.19 85 GLY A C 1
ATOM 665 O O . GLY A 1 85 ? -2.434 11.364 -9.894 1.00 83.19 85 GLY A O 1
ATOM 666 N N . LYS A 1 86 ? -1.804 9.206 -10.010 1.00 77.69 86 LYS A N 1
ATOM 667 C CA . LYS A 1 86 ? -2.477 8.914 -11.291 1.00 77.69 86 LYS A CA 1
ATOM 668 C C . LYS A 1 86 ? -3.968 9.275 -11.326 1.00 77.69 86 LYS A C 1
ATOM 670 O O . LYS A 1 86 ? -4.388 9.811 -12.351 1.00 77.69 86 LYS A O 1
ATOM 675 N N . PRO A 1 87 ? -4.781 9.037 -10.277 1.00 72.75 87 PRO A N 1
ATOM 676 C CA . PRO A 1 87 ? -6.196 9.406 -10.304 1.00 72.75 87 PRO A CA 1
ATOM 677 C C . PRO A 1 87 ? -6.406 10.912 -10.498 1.00 72.75 87 PRO A C 1
ATOM 679 O O . PRO A 1 87 ? -7.291 11.321 -11.241 1.00 72.75 87 PRO A O 1
ATOM 682 N N . ARG A 1 88 ? -5.545 11.743 -9.894 1.00 66.19 88 ARG A N 1
ATOM 683 C CA . ARG A 1 88 ? -5.655 13.211 -9.930 1.00 66.19 88 ARG A CA 1
ATOM 684 C C . ARG A 1 88 ? -5.118 13.844 -11.213 1.00 66.19 88 ARG A C 1
ATOM 686 O O . ARG A 1 88 ? -5.483 14.976 -11.513 1.00 66.19 88 ARG A O 1
ATOM 693 N N . THR A 1 89 ? -4.241 13.156 -11.944 1.00 59.06 89 THR A N 1
ATOM 694 C CA . THR A 1 89 ? -3.590 13.672 -13.164 1.00 59.06 89 THR A CA 1
ATOM 695 C C . THR A 1 89 ? -4.102 13.029 -14.449 1.00 59.06 89 THR A C 1
ATOM 697 O O . THR A 1 89 ? -3.601 13.334 -15.531 1.00 59.06 89 THR A O 1
ATOM 700 N N . ARG A 1 90 ? -5.112 12.157 -14.362 1.00 61.31 90 ARG A N 1
ATOM 701 C CA . ARG A 1 90 ? -5.808 11.627 -15.535 1.00 61.31 90 ARG A CA 1
ATOM 702 C C . ARG A 1 90 ? -6.586 12.740 -16.240 1.00 61.31 90 ARG A C 1
ATOM 704 O O . ARG A 1 90 ? -7.641 13.160 -15.776 1.00 61.31 90 ARG A O 1
ATOM 711 N N . SER A 1 91 ? -6.073 13.192 -17.380 1.00 54.28 91 SER A N 1
ATOM 712 C CA . SER A 1 91 ? -6.808 13.999 -18.354 1.00 54.28 91 SER A CA 1
ATOM 713 C C . SER A 1 91 ? -7.593 13.085 -19.304 1.00 54.28 91 SER A C 1
ATOM 715 O O . SER A 1 91 ? -7.063 12.097 -19.807 1.00 54.28 91 SER A O 1
ATOM 717 N N . TYR A 1 92 ? -8.864 13.414 -19.555 1.00 55.75 92 TYR A N 1
ATOM 718 C CA . TYR A 1 92 ? -9.718 12.725 -20.539 1.00 55.75 92 TYR A CA 1
ATOM 719 C C . TYR A 1 92 ? -9.587 13.301 -21.957 1.00 55.75 92 TYR A C 1
ATOM 721 O O . TYR A 1 92 ? -10.309 12.880 -22.859 1.00 55.75 92 TYR A O 1
ATOM 729 N N . GLU A 1 93 ? -8.683 14.259 -2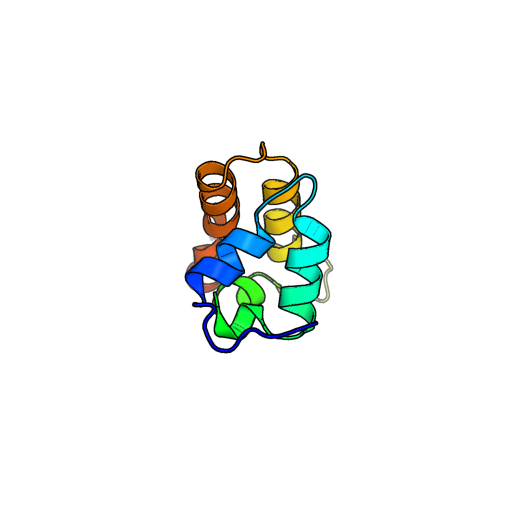2.173 1.00 50.19 93 GLU A N 1
ATOM 730 C CA . GLU A 1 93 ? -8.427 14.799 -23.504 1.00 50.19 93 GLU A CA 1
ATOM 731 C C . GLU A 1 93 ? -7.668 13.757 -24.329 1.00 50.19 93 GLU A C 1
ATOM 733 O O . GLU A 1 93 ? -6.467 13.535 -24.174 1.00 50.19 93 GLU A O 1
ATOM 738 N N . HIS A 1 94 ? -8.428 13.065 -25.178 1.00 47.69 94 HIS A N 1
ATOM 739 C CA . HIS A 1 94 ? -7.908 12.362 -26.338 1.00 47.69 94 HIS A CA 1
ATOM 740 C C . HIS A 1 94 ? -7.086 13.383 -27.127 1.00 47.69 94 HIS A C 1
ATOM 742 O O . HIS A 1 94 ? -7.629 14.415 -27.514 1.00 47.69 94 HIS A O 1
ATOM 748 N N . GLY A 1 95 ? -5.787 13.134 -27.302 1.00 55.25 95 GLY A N 1
ATOM 749 C CA . GLY A 1 95 ? -4.978 13.955 -28.196 1.00 55.25 95 GLY A CA 1
ATOM 750 C C . GLY A 1 95 ? -5.640 13.974 -29.572 1.00 55.25 95 GLY A C 1
ATOM 751 O O . GLY A 1 95 ? -5.911 12.902 -30.119 1.00 55.25 95 GLY A O 1
ATOM 752 N N . GLU A 1 96 ? -5.962 15.175 -30.054 1.00 37.12 96 GLU A N 1
ATOM 753 C CA . GLU A 1 96 ? -6.382 15.410 -31.439 1.00 37.12 96 GLU A CA 1
ATOM 754 C C . GLU A 1 96 ? -5.293 14.996 -32.438 1.00 37.12 96 GLU A C 1
ATOM 756 O O . GLU A 1 96 ? -4.087 15.121 -32.107 1.00 37.12 96 GLU A O 1
#

Sequence (96 aa):
MIVDARQTHREELCALLSGDDPAPRLWSAVDRGRMAEIVPELPDLQMEQDPIHRHKDVLAHTIAVVAKTPDDLVVRLAALFHDIGKPRTRSYEHGE

Solvent-accessible surface area (backbone atoms only — not comparable to full-atom values): 5824 Å² total; per-residue (Å²): 132,87,79,61,97,78,68,47,63,67,57,51,52,51,58,40,54,50,58,91,69,24,42,71,49,49,51,54,32,47,80,70,49,50,29,56,76,65,43,54,55,54,60,57,32,55,57,80,75,45,99,80,73,78,62,79,50,46,34,63,48,32,43,56,50,29,48,71,45,68,86,39,63,68,60,29,51,50,40,58,50,73,61,53,61,51,71,83,67,66,73,86,75,73,82,128

Secondary structure (DSSP, 8-state):
----TT--HHHHHHHHT-SS--HHHHHHHHHTTHHHHH-TTTGGGSPPPPTTS----HHHHHHHHHHTS-S-HHHHHHHHHTTTTHHHH-------

Foldseek 3Di:
DDDDPPQDLVNLLLVCLADQFSLVSLVVCVVVCVCCVSPVLLVVLQDDQDPVRPDDSRSVVLSVQLNPDPRDSVSSVCSNCVCSCVSVPDDPDDDD

Mean predicted aligned error: 7.84 Å

pLDDT: mean 83.16, std 18.38, range [37.12, 98.19]

Radius of gyration: 14.8 Å; Cα contacts (8 Å, |Δi|>4): 82; chains: 1; bounding box: 31×28×52 Å